Protein AF-A0ABD5IRT6-F1 (afdb_monomer)

Radius of gyration: 29.71 Å; Cα contacts (8 Å, |Δi|>4): 38; chains: 1; bounding box: 56×72×78 Å

Organism: NCBI:txid311460

Foldseek 3Di:
DDDDDDDDPDDDVVVVVVVVDDDDDDDDDDDDDDPDPPVVVPPPPDPPPDDPVCPLVVVLVVCVVVLVVVLVVLVVVLVVQLVVLVVCVVVVNPVVSVVSNVVSVVVSVVSVCVVVVVVVVSVVVVVVVVD

Mean predicted aligned error: 18.48 Å

pLDDT: mean 73.32, std 19.0, range [38.31, 96.25]

Secondary structure (DSSP, 8-state):
---------PPPHHHHHHTT---------------SSSSSTTS--------TTHHHHHHHHHHHHHHHHHHHHHHHHHHHHHHHHHHHHHTT-HHHHHHHHHHHHHHHHHHHHHHHHHHHHHHHHHHHHT-

Sequence (131 aa):
MFLTPRVQTVGNISDFLAESRKKEVSASTESKFLPVMLSTAALSGYNSIASAAGIGDKIIHAFDPFVELIQGLAYPLGFTMICAGFLVIMTGNRHKGLHIIKWASIGYIGMQFAPAIMSILAEIGRAMIQK

Structure (mmCIF, N/CA/C/O backbone):
data_AF-A0ABD5IRT6-F1
#
_entry.id   AF-A0ABD5IRT6-F1
#
loop_
_atom_site.group_PDB
_atom_site.id
_atom_site.type_symbol
_atom_site.label_atom_id
_atom_site.label_alt_id
_atom_site.label_comp_id
_atom_site.label_asym_id
_atom_site.label_entity_id
_atom_site.label_seq_id
_atom_site.pdbx_PDB_ins_code
_atom_site.Cartn_x
_atom_site.Cartn_y
_atom_site.Cartn_z
_atom_site.occupancy
_atom_site.B_iso_or_equiv
_atom_site.auth_seq_id
_atom_site.auth_comp_id
_atom_site.auth_asym_id
_atom_site.auth_atom_id
_atom_site.pdbx_PDB_model_num
ATOM 1 N N . MET A 1 1 ? -36.455 -45.639 48.426 1.00 44.56 1 MET A N 1
ATOM 2 C CA . MET A 1 1 ? -35.647 -46.857 48.183 1.00 44.56 1 MET A CA 1
ATOM 3 C C . MET A 1 1 ? -35.984 -47.307 46.761 1.00 44.56 1 MET A C 1
ATOM 5 O O . MET A 1 1 ? -37.149 -47.566 46.530 1.00 44.56 1 MET A O 1
ATOM 9 N N . PHE A 1 2 ? -35.133 -4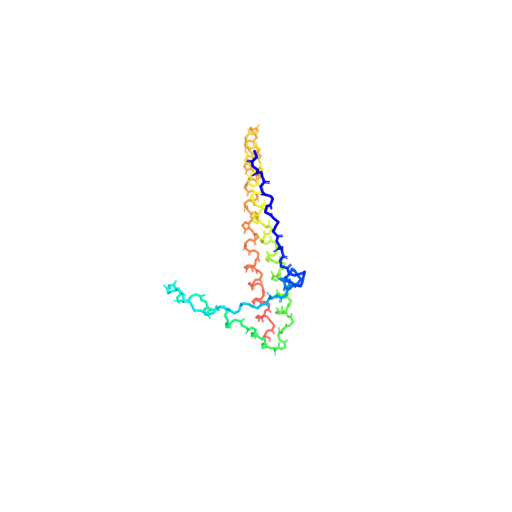7.281 45.731 1.00 52.19 2 PHE A N 1
ATOM 10 C CA . PHE A 1 2 ? -33.685 -47.490 45.658 1.00 52.19 2 PHE A CA 1
ATOM 11 C C . PHE A 1 2 ? -33.088 -46.773 44.425 1.00 52.19 2 PHE A C 1
ATOM 13 O O . PHE A 1 2 ? -33.568 -46.953 43.308 1.00 52.19 2 PHE A O 1
ATOM 20 N N . LEU A 1 3 ? -32.024 -45.988 44.624 1.00 65.19 3 LEU A N 1
ATOM 21 C CA . LEU A 1 3 ? -31.148 -45.510 43.550 1.00 65.19 3 LEU A CA 1
ATOM 22 C C . LEU A 1 3 ? -30.251 -46.681 43.134 1.00 65.19 3 LEU A C 1
ATOM 24 O O . LEU A 1 3 ? -29.397 -47.100 43.910 1.00 65.19 3 LEU A O 1
ATOM 28 N N . THR A 1 4 ? -30.449 -47.226 41.936 1.00 68.69 4 THR A N 1
ATOM 29 C CA . THR A 1 4 ? -29.495 -48.187 41.365 1.00 68.69 4 THR A CA 1
ATOM 30 C C . THR A 1 4 ? -28.385 -47.398 40.670 1.00 68.69 4 THR A C 1
ATOM 32 O O . THR A 1 4 ? -28.697 -46.665 39.727 1.00 68.69 4 THR A O 1
ATOM 35 N N . PRO A 1 5 ? -27.107 -47.505 41.072 1.00 65.69 5 PRO A N 1
ATOM 36 C CA . PRO A 1 5 ? -26.032 -46.892 40.307 1.00 65.69 5 PRO A CA 1
ATOM 37 C C . PRO A 1 5 ? -25.832 -47.671 38.999 1.00 65.69 5 PRO A C 1
ATOM 39 O O . PRO A 1 5 ? -25.540 -48.865 39.000 1.00 65.69 5 PRO A O 1
ATOM 42 N N . ARG A 1 6 ? -25.999 -46.992 37.859 1.00 57.53 6 ARG A N 1
ATOM 43 C CA . ARG A 1 6 ? -25.586 -47.501 36.545 1.00 57.53 6 ARG A CA 1
ATOM 44 C C . ARG A 1 6 ? -24.063 -47.416 36.478 1.00 57.53 6 ARG A C 1
ATOM 46 O O . ARG A 1 6 ? -23.522 -46.349 36.204 1.00 57.53 6 ARG A O 1
ATOM 53 N N . VAL A 1 7 ? -23.371 -48.517 36.750 1.00 65.06 7 VAL A N 1
ATOM 54 C CA . VAL A 1 7 ? -21.932 -48.599 36.482 1.00 65.06 7 VAL A CA 1
ATOM 55 C C . VAL A 1 7 ? -21.775 -48.726 34.969 1.00 65.06 7 VAL A C 1
ATOM 57 O O . VAL A 1 7 ? -22.219 -49.707 34.375 1.00 65.06 7 VAL A O 1
ATOM 60 N N . GLN A 1 8 ? -21.232 -47.691 34.332 1.00 60.31 8 GLN A N 1
ATOM 61 C CA . GLN A 1 8 ? -20.901 -47.731 32.914 1.00 60.31 8 GLN A CA 1
ATOM 62 C C . GLN A 1 8 ? -19.557 -48.441 32.782 1.00 60.31 8 GLN A C 1
ATOM 64 O O . GLN A 1 8 ? -18.521 -47.902 33.169 1.00 60.31 8 GLN A O 1
ATOM 69 N N . THR A 1 9 ? -19.578 -49.669 32.273 1.00 70.38 9 THR A N 1
ATOM 70 C CA . THR A 1 9 ? -18.363 -50.339 31.816 1.00 70.38 9 THR A CA 1
ATOM 71 C C . THR A 1 9 ? -17.901 -49.609 30.566 1.00 70.38 9 THR A C 1
ATOM 73 O O . THR A 1 9 ? -18.406 -49.853 29.472 1.00 70.38 9 THR A O 1
ATOM 76 N N . VAL A 1 10 ? -16.987 -48.656 30.740 1.00 61.88 10 VAL A N 1
ATOM 77 C CA . VAL A 1 10 ? -16.262 -48.092 29.605 1.00 61.88 10 VAL A CA 1
ATOM 78 C C . VAL A 1 10 ? -15.425 -49.217 29.000 1.00 61.88 10 VAL A C 1
ATOM 80 O O . VAL A 1 10 ? -14.892 -50.055 29.732 1.00 61.88 10 VAL A O 1
ATOM 83 N N . GLY A 1 11 ? -15.404 -49.294 27.670 1.00 69.56 11 GLY A N 1
ATOM 84 C CA . GLY A 1 11 ? -14.645 -50.300 26.932 1.00 69.56 11 GLY A CA 1
ATOM 85 C C . GLY A 1 11 ? -13.169 -50.339 27.338 1.00 69.56 11 GLY A C 1
ATOM 86 O O . GLY A 1 11 ? -12.672 -49.498 28.089 1.00 69.56 11 GLY A O 1
ATOM 87 N N . ASN A 1 12 ? -12.462 -51.358 26.857 1.00 81.00 12 ASN A N 1
ATOM 88 C CA . ASN A 1 12 ? -11.078 -51.596 27.245 1.00 81.00 12 ASN A CA 1
ATOM 89 C C . ASN A 1 12 ? -10.196 -50.379 26.901 1.00 81.00 12 ASN A C 1
ATOM 91 O O . ASN A 1 12 ? -10.403 -49.735 25.875 1.00 81.00 12 ASN A O 1
ATOM 95 N N . ILE A 1 13 ? -9.186 -50.079 27.725 1.00 64.62 13 ILE A N 1
ATOM 96 C CA . ILE A 1 13 ? -8.334 -48.872 27.596 1.00 64.62 13 ILE A CA 1
ATOM 97 C C . ILE A 1 13 ? -7.700 -48.750 26.191 1.00 64.62 13 ILE A C 1
ATOM 99 O O . ILE A 1 13 ? -7.401 -47.651 25.724 1.00 64.62 13 ILE A O 1
ATOM 103 N N . SER A 1 14 ? -7.549 -49.874 25.483 1.00 62.81 14 SER A N 1
ATOM 104 C CA . SER A 1 14 ? -7.085 -49.936 24.096 1.00 62.81 14 SER A CA 1
ATOM 105 C C . SER A 1 14 ? -7.973 -49.192 23.089 1.00 62.81 14 SER A C 1
ATOM 107 O O . SER A 1 14 ? -7.427 -48.659 22.126 1.00 62.81 14 SER A O 1
ATOM 109 N N . ASP A 1 15 ? -9.291 -49.103 23.304 1.00 64.81 15 ASP A N 1
ATOM 110 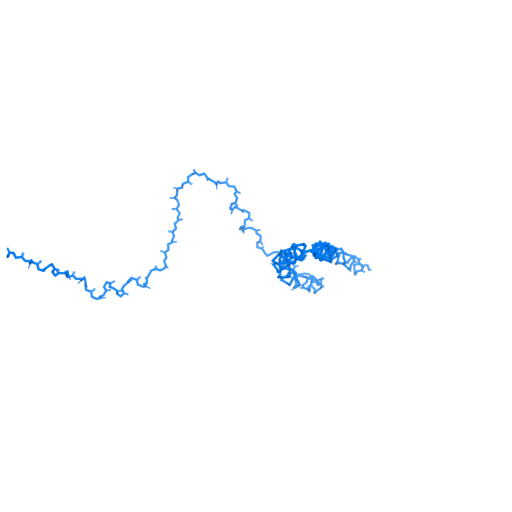C CA . ASP A 1 15 ? -10.192 -48.342 22.417 1.00 64.81 15 ASP A CA 1
ATOM 111 C C . ASP A 1 15 ? -9.963 -46.834 22.543 1.00 64.81 15 ASP A C 1
ATOM 113 O O . ASP A 1 15 ? -9.976 -46.112 21.549 1.00 64.81 15 ASP A O 1
ATOM 117 N N . PHE A 1 16 ? -9.647 -46.358 23.748 1.00 63.16 16 PHE A N 1
ATOM 118 C CA . PHE A 1 16 ? -9.374 -44.941 23.994 1.00 63.16 16 PHE A CA 1
ATOM 119 C C . PHE A 1 16 ? -8.024 -44.489 23.406 1.00 63.16 16 PHE A C 1
ATOM 121 O O . PHE A 1 16 ? -7.836 -43.328 23.052 1.00 63.16 16 PHE A O 1
ATOM 128 N N . LEU A 1 17 ? -7.072 -45.417 23.268 1.00 67.88 17 LEU A N 1
ATOM 129 C CA . LEU A 1 17 ? -5.758 -45.178 22.657 1.00 67.88 17 LEU A CA 1
ATOM 130 C C . LEU A 1 17 ? -5.769 -45.310 21.123 1.00 67.88 17 LEU A C 1
ATOM 132 O O . LEU A 1 17 ? -4.886 -44.763 20.458 1.00 67.88 17 LEU A O 1
ATOM 136 N N . ALA A 1 18 ? -6.753 -46.011 20.551 1.00 62.72 18 ALA A N 1
ATOM 137 C CA . ALA A 1 18 ? -6.869 -46.225 19.108 1.00 62.72 18 ALA A CA 1
ATOM 138 C C . ALA A 1 18 ? -7.429 -45.006 18.346 1.00 62.72 18 ALA A C 1
ATOM 140 O O . ALA A 1 18 ? -7.157 -44.850 17.154 1.00 62.72 18 ALA A O 1
ATOM 141 N N . GLU A 1 19 ? -8.155 -44.107 19.018 1.00 58.41 19 GLU A N 1
ATOM 142 C CA . GLU A 1 19 ? -8.840 -42.978 18.368 1.00 58.41 19 GLU A CA 1
ATOM 143 C C . GLU A 1 19 ? -7.890 -41.869 17.865 1.00 58.41 19 GLU A C 1
ATOM 145 O O . GLU A 1 19 ? -8.235 -41.109 16.965 1.00 58.41 19 GLU A O 1
ATOM 150 N N . SER A 1 20 ? -6.637 -41.812 18.333 1.00 56.50 20 SER A N 1
ATOM 151 C CA . SER A 1 20 ? -5.665 -40.798 17.875 1.00 56.50 20 SER A CA 1
ATOM 152 C C . SER A 1 20 ? -4.880 -41.153 16.602 1.00 56.50 20 SER A C 1
ATOM 154 O O . SER A 1 20 ? -3.963 -40.418 16.229 1.00 56.50 20 SER A O 1
ATOM 156 N N . ARG A 1 21 ? -5.203 -42.244 15.889 1.00 54.25 21 ARG A N 1
ATOM 157 C CA . ARG A 1 21 ? -4.463 -42.625 14.668 1.00 54.25 21 ARG A CA 1
ATOM 158 C C . ARG A 1 21 ? -5.334 -43.086 13.492 1.00 54.25 21 ARG A C 1
ATOM 160 O O . ARG A 1 21 ? -5.159 -44.185 12.983 1.00 54.25 21 ARG A O 1
ATOM 167 N N . LYS A 1 22 ? -6.195 -42.210 12.965 1.00 39.94 22 LYS A N 1
ATOM 168 C CA . LYS A 1 22 ? -6.636 -42.288 11.555 1.00 39.94 22 LYS A CA 1
ATOM 169 C C . LYS A 1 22 ? -6.768 -40.898 10.923 1.00 39.94 22 LYS A C 1
ATOM 171 O O . LYS A 1 22 ? -7.786 -40.233 11.055 1.00 39.94 22 LYS A O 1
ATOM 176 N N . LYS A 1 23 ? -5.733 -40.487 10.186 1.00 46.50 23 LYS A N 1
ATOM 177 C CA . LYS A 1 23 ? -5.815 -39.481 9.118 1.00 46.50 23 LYS A CA 1
ATOM 178 C C . LYS A 1 23 ? -5.720 -40.225 7.793 1.00 46.50 23 LYS A C 1
ATOM 180 O O . LYS A 1 23 ? -4.617 -40.391 7.308 1.00 46.50 23 LYS A O 1
ATOM 185 N N . GLU A 1 24 ? -6.851 -40.661 7.251 1.00 48.81 24 GLU A N 1
ATOM 186 C CA . GLU A 1 24 ? -7.065 -40.848 5.809 1.00 48.81 24 GLU A CA 1
ATOM 187 C C . GLU A 1 24 ? -8.574 -40.768 5.558 1.00 48.81 24 GLU A C 1
ATOM 189 O O . GLU A 1 24 ? -9.321 -41.658 5.959 1.00 48.81 24 GLU A O 1
ATOM 194 N N . VAL A 1 25 ? -9.030 -39.689 4.920 1.00 38.91 25 VAL A N 1
ATOM 195 C CA . VAL A 1 25 ? -10.355 -39.640 4.292 1.00 38.91 25 VAL A CA 1
ATOM 196 C C . VAL A 1 25 ? -10.168 -39.138 2.868 1.00 38.91 25 VAL A C 1
ATOM 198 O O . VAL A 1 25 ? -10.066 -37.943 2.600 1.00 38.91 25 VAL A O 1
ATOM 201 N N . SER A 1 26 ? -10.091 -40.124 1.979 1.00 42.69 26 SER A N 1
ATOM 202 C CA . SER A 1 26 ? -10.652 -40.084 0.634 1.00 42.69 26 SER A CA 1
ATOM 203 C C . SER A 1 26 ? -12.149 -39.779 0.719 1.00 42.69 26 SER A C 1
ATOM 205 O O . SER A 1 26 ? -12.848 -40.388 1.528 1.00 42.69 26 SER A O 1
ATOM 207 N N . ALA A 1 27 ? -12.653 -38.872 -0.116 1.00 38.31 27 ALA A N 1
ATOM 208 C CA . ALA A 1 27 ? -14.087 -38.745 -0.350 1.00 38.31 27 ALA A CA 1
ATOM 209 C C . ALA A 1 27 ? -14.345 -38.263 -1.780 1.00 38.31 27 ALA A C 1
ATOM 211 O O . ALA A 1 27 ? -14.355 -37.070 -2.080 1.00 38.31 27 ALA A O 1
ATOM 212 N N . SER A 1 28 ? -14.556 -39.231 -2.664 1.00 40.38 28 SER A N 1
ATOM 213 C CA . SER A 1 28 ? -15.228 -39.062 -3.945 1.00 40.38 28 SER A CA 1
ATOM 214 C C . SER A 1 28 ? -16.725 -39.359 -3.796 1.00 40.38 28 SER A C 1
ATOM 216 O O . SER A 1 28 ? -17.084 -40.380 -3.210 1.00 40.38 28 SER A O 1
ATOM 218 N N . THR A 1 29 ? -17.542 -38.522 -4.449 1.00 45.78 29 THR A N 1
ATOM 219 C CA . THR A 1 29 ? -18.862 -38.855 -5.030 1.00 45.78 29 THR A CA 1
ATOM 220 C C . THR A 1 29 ? -20.098 -38.657 -4.138 1.00 45.78 29 THR A C 1
ATOM 222 O O . THR A 1 29 ? -20.512 -39.550 -3.414 1.00 45.78 29 THR A O 1
ATOM 225 N N . GLU A 1 30 ? -20.721 -37.472 -4.242 1.00 43.94 30 GLU A N 1
ATOM 226 C CA . GLU A 1 30 ? -21.991 -37.211 -4.968 1.00 43.94 30 GLU A CA 1
ATOM 227 C C . GLU A 1 30 ? -22.860 -36.126 -4.287 1.00 43.94 30 GLU A C 1
ATOM 229 O O . GLU A 1 30 ? -23.683 -36.395 -3.419 1.00 43.94 30 GLU A O 1
ATOM 234 N N . SER A 1 31 ? -22.759 -34.882 -4.765 1.00 43.31 31 SER A N 1
ATOM 235 C CA . SER A 1 31 ? -23.914 -33.983 -4.855 1.00 43.31 31 SER A CA 1
ATOM 236 C C . SER A 1 31 ? -23.765 -33.117 -6.109 1.00 43.31 31 SER A C 1
ATOM 238 O O . SER A 1 31 ? -22.799 -32.389 -6.329 1.00 43.31 31 SER A O 1
ATOM 240 N N . LYS A 1 32 ? -24.703 -33.334 -7.025 1.00 51.31 32 LYS A N 1
ATOM 241 C CA . LYS A 1 32 ? -24.763 -32.780 -8.374 1.00 51.31 32 LYS A CA 1
ATOM 242 C C . LYS A 1 32 ? -25.192 -31.315 -8.281 1.00 51.31 32 LYS A C 1
ATOM 244 O O . LYS A 1 32 ? -26.363 -31.086 -8.030 1.00 51.31 32 LYS A O 1
ATOM 249 N N . PHE A 1 33 ? -24.257 -30.375 -8.442 1.00 45.59 33 PHE A N 1
ATOM 250 C CA . PHE A 1 33 ? -24.393 -29.014 -9.010 1.00 45.59 33 PHE A CA 1
ATOM 251 C C . PHE A 1 33 ? -23.114 -28.226 -8.665 1.00 45.59 33 PHE A C 1
ATOM 253 O O . PHE A 1 33 ? -23.056 -27.599 -7.617 1.00 45.59 33 PHE A O 1
ATOM 260 N N . LEU A 1 34 ? -22.074 -28.339 -9.507 1.00 48.56 34 LEU A N 1
ATOM 261 C CA . LEU A 1 34 ? -21.006 -27.348 -9.776 1.00 48.56 34 LEU A CA 1
ATOM 262 C C . LEU A 1 34 ? -19.871 -27.981 -10.627 1.00 48.56 34 LEU A C 1
ATOM 264 O O . LEU A 1 34 ? -18.754 -28.156 -10.141 1.00 48.56 34 LEU A O 1
ATOM 268 N N . PRO A 1 35 ? -20.085 -28.342 -11.908 1.00 50.12 35 PRO A N 1
ATOM 269 C CA . PRO A 1 35 ? -18.974 -28.568 -12.823 1.00 50.12 35 PRO A CA 1
ATOM 270 C C . PRO A 1 35 ? -18.721 -27.270 -13.604 1.00 50.12 35 PRO A C 1
ATOM 272 O O . PRO A 1 35 ? -19.579 -26.873 -14.380 1.00 50.12 35 PRO A O 1
ATOM 275 N N . VAL A 1 36 ? -17.594 -26.588 -13.346 1.00 53.22 36 VAL A N 1
ATOM 276 C CA . VAL A 1 36 ? -16.829 -25.733 -14.301 1.00 53.22 36 VAL A CA 1
ATOM 277 C C . VAL A 1 36 ? -15.673 -24.981 -13.611 1.00 53.22 36 VAL A C 1
ATOM 279 O O . VAL A 1 36 ? -14.696 -24.659 -14.275 1.00 53.22 36 VAL A O 1
ATOM 282 N N . MET A 1 37 ? -15.687 -24.750 -12.291 1.00 52.97 37 MET A N 1
ATOM 283 C CA . MET A 1 37 ? -14.661 -23.893 -11.653 1.00 52.97 37 MET A CA 1
ATOM 284 C C . MET A 1 37 ? -13.469 -24.597 -10.986 1.00 52.97 37 MET A C 1
ATOM 286 O O . MET A 1 37 ? -12.572 -23.909 -10.508 1.00 52.97 37 MET A O 1
ATOM 290 N N . LEU A 1 38 ? -13.391 -25.933 -10.980 1.00 51.66 38 LEU A N 1
ATOM 291 C CA . LEU A 1 38 ? -12.269 -26.643 -10.336 1.00 51.66 38 LEU A CA 1
ATOM 292 C C . LEU A 1 38 ? -11.192 -27.153 -11.313 1.00 51.66 38 LEU A C 1
ATOM 294 O O . LEU A 1 38 ? -10.152 -27.643 -10.885 1.00 51.66 38 LEU A O 1
ATOM 298 N N . SER A 1 39 ? -11.389 -27.001 -12.624 1.00 51.69 39 SER A N 1
ATOM 299 C CA . SER A 1 39 ? -10.438 -27.495 -13.634 1.00 51.69 39 SER A CA 1
ATOM 300 C C . SER A 1 39 ? -9.331 -26.495 -13.993 1.00 51.69 39 SER A C 1
ATOM 302 O O . SER A 1 39 ? -8.317 -26.899 -14.551 1.00 51.69 39 SER A O 1
ATOM 304 N N . THR A 1 40 ? -9.469 -25.212 -13.644 1.00 51.81 40 THR A N 1
ATOM 305 C CA . THR A 1 40 ? -8.465 -24.184 -13.990 1.00 51.81 40 THR A CA 1
ATOM 306 C C . THR A 1 40 ? -7.308 -24.108 -12.987 1.00 51.81 40 THR A C 1
ATOM 308 O O . THR A 1 40 ? -6.236 -23.626 -13.329 1.00 51.81 40 THR A O 1
ATOM 311 N N . ALA A 1 41 ? -7.466 -24.626 -11.765 1.00 52.94 41 ALA A N 1
ATOM 312 C CA . ALA A 1 41 ? -6.417 -24.546 -10.742 1.00 52.94 41 ALA A CA 1
ATOM 313 C C . ALA A 1 41 ? -5.326 -25.632 -10.870 1.00 52.94 41 ALA A C 1
ATOM 315 O O . ALA A 1 41 ? -4.266 -25.505 -10.266 1.00 52.94 41 ALA A O 1
ATOM 316 N N . ALA A 1 42 ? -5.557 -26.692 -11.654 1.00 52.41 42 ALA A N 1
ATOM 317 C CA . ALA A 1 42 ? -4.645 -27.838 -11.736 1.00 52.41 42 ALA A CA 1
ATOM 318 C C . ALA A 1 42 ? -3.663 -27.800 -12.926 1.00 52.41 42 ALA A C 1
ATOM 320 O O . ALA A 1 42 ? -2.823 -28.689 -13.035 1.00 52.41 42 AL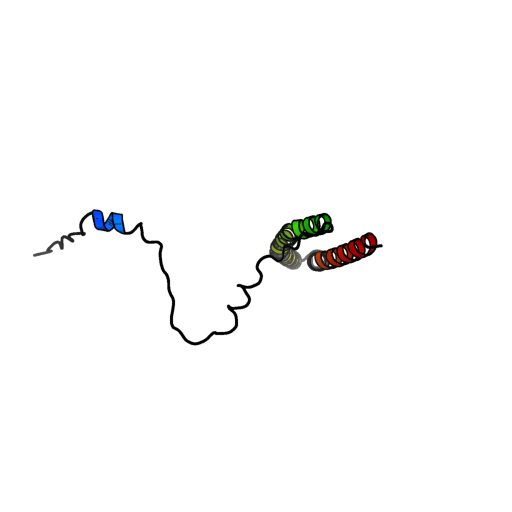A A O 1
ATOM 321 N N . LEU A 1 43 ? -3.729 -26.788 -13.805 1.00 52.66 43 LEU A N 1
ATOM 322 C CA . LEU A 1 43 ? -2.866 -26.692 -14.996 1.00 52.66 43 LEU A CA 1
ATOM 323 C C . LEU A 1 43 ? -2.004 -25.418 -15.064 1.00 52.66 43 LEU A C 1
ATOM 325 O O . LEU A 1 43 ? -1.524 -25.057 -16.133 1.00 52.66 43 LEU A O 1
ATOM 329 N N . SER A 1 44 ? -1.769 -24.735 -13.943 1.00 54.44 44 SER A N 1
ATOM 330 C CA . SER A 1 44 ? -0.833 -23.593 -13.892 1.00 54.44 44 SER A CA 1
ATOM 331 C C . SER A 1 44 ? 0.510 -23.953 -13.251 1.00 54.44 44 SER A C 1
ATOM 333 O O . SER A 1 44 ? 1.207 -23.098 -12.711 1.00 54.44 44 SER A O 1
ATOM 335 N N . GLY A 1 45 ? 0.886 -25.233 -13.330 1.00 52.53 45 GLY A 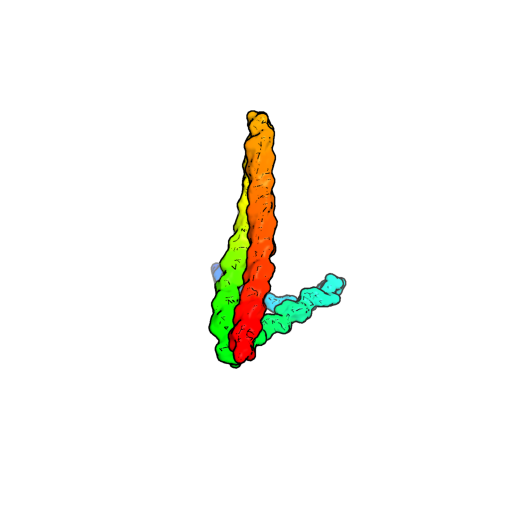N 1
ATOM 336 C CA . GLY A 1 45 ? 2.215 -25.708 -12.974 1.00 52.53 45 GLY A CA 1
ATOM 337 C C . GLY A 1 45 ? 3.285 -25.113 -13.893 1.00 52.53 45 GLY A C 1
ATOM 338 O O . GLY A 1 45 ? 3.360 -25.449 -15.067 1.00 52.53 45 GLY A O 1
ATOM 339 N N . TYR A 1 46 ? 4.107 -24.236 -13.318 1.00 48.25 46 TYR A N 1
ATOM 340 C CA . TYR A 1 46 ? 5.537 -24.063 -13.588 1.00 48.25 46 TYR A CA 1
ATOM 341 C C . TYR A 1 46 ? 5.993 -24.156 -15.056 1.00 48.25 46 TYR A C 1
ATOM 343 O O . TYR A 1 46 ? 6.654 -25.110 -15.460 1.00 48.25 46 TYR A O 1
ATOM 351 N N . ASN A 1 47 ? 5.771 -23.095 -15.834 1.00 47.94 47 ASN A N 1
ATOM 352 C CA . ASN A 1 47 ? 6.571 -22.855 -17.037 1.00 47.94 47 ASN A CA 1
ATOM 353 C C . ASN A 1 47 ? 7.921 -22.237 -16.645 1.00 47.94 47 ASN A C 1
ATOM 355 O O . ASN A 1 47 ? 8.105 -21.024 -16.693 1.00 47.94 47 ASN A O 1
ATOM 359 N N . SER A 1 48 ? 8.882 -23.073 -16.250 1.00 56.47 48 SER A N 1
ATOM 360 C CA . SER A 1 48 ? 10.289 -22.679 -16.142 1.00 56.47 48 SER A CA 1
ATOM 361 C C . SER A 1 48 ? 11.035 -23.047 -17.425 1.00 56.47 48 SER A C 1
ATOM 363 O O . SER A 1 48 ? 11.735 -24.057 -17.480 1.00 56.47 48 SER A O 1
ATOM 365 N N . ILE A 1 49 ? 10.904 -22.217 -18.462 1.00 47.38 49 ILE A N 1
ATOM 366 C CA . ILE A 1 49 ? 11.834 -22.236 -19.595 1.00 47.38 49 ILE A CA 1
ATOM 367 C C . ILE A 1 49 ? 12.977 -21.291 -19.234 1.00 47.38 49 ILE A C 1
ATOM 369 O O . ILE A 1 49 ? 12.875 -20.070 -19.325 1.00 47.38 49 ILE A O 1
ATOM 373 N N . ALA A 1 50 ? 14.057 -21.886 -18.739 1.00 55.12 50 ALA A N 1
ATOM 374 C CA . ALA A 1 50 ? 15.309 -21.209 -18.466 1.00 55.12 50 ALA A CA 1
ATOM 375 C C . ALA A 1 50 ? 16.010 -20.868 -19.790 1.00 55.12 50 ALA A C 1
ATOM 377 O O . ALA A 1 50 ? 16.574 -21.738 -20.448 1.00 55.12 50 ALA A O 1
ATOM 378 N N . SER A 1 51 ? 16.002 -19.589 -20.158 1.00 43.16 51 SER A N 1
ATOM 379 C CA . SER A 1 51 ? 16.959 -19.001 -21.095 1.00 43.16 51 SER A CA 1
ATOM 380 C C . SER A 1 51 ? 17.721 -17.889 -20.370 1.00 43.16 51 SER A C 1
ATOM 382 O O . SER A 1 51 ? 17.237 -17.313 -19.394 1.00 43.16 51 SER A O 1
ATOM 384 N N . ALA A 1 52 ? 18.950 -17.607 -20.794 1.00 46.44 52 ALA A N 1
ATOM 385 C CA . ALA A 1 52 ? 19.901 -16.719 -20.117 1.00 46.44 52 ALA A CA 1
ATOM 386 C C . ALA A 1 52 ? 19.470 -15.230 -20.001 1.00 46.44 52 ALA A C 1
ATOM 388 O O . ALA A 1 52 ? 20.232 -14.416 -19.492 1.00 46.44 52 ALA A O 1
ATOM 389 N N . ALA A 1 53 ? 18.232 -14.885 -20.375 1.00 52.53 53 ALA A N 1
ATOM 390 C CA . ALA A 1 53 ? 17.519 -13.663 -19.976 1.00 52.53 53 ALA A CA 1
ATOM 391 C C . ALA A 1 53 ? 16.959 -13.722 -18.529 1.00 52.53 53 ALA A C 1
ATOM 393 O O . ALA A 1 53 ? 16.328 -12.786 -18.046 1.00 52.53 53 ALA A O 1
ATOM 394 N N . GLY A 1 54 ? 17.170 -14.837 -17.822 1.00 54.59 54 GLY A N 1
ATOM 395 C CA . GLY A 1 54 ? 16.445 -15.190 -16.604 1.00 54.59 54 GLY A CA 1
ATOM 396 C C . GLY A 1 54 ? 16.882 -14.536 -15.292 1.00 54.59 54 GLY A C 1
ATOM 397 O O . GLY A 1 54 ? 16.227 -14.793 -14.292 1.00 54.59 54 GLY A O 1
ATOM 398 N N . ILE A 1 55 ? 17.950 -13.733 -15.221 1.00 59.38 55 ILE A N 1
ATOM 399 C CA . ILE A 1 55 ? 18.349 -13.113 -13.936 1.00 59.38 55 ILE A CA 1
ATOM 400 C C . ILE A 1 55 ? 17.444 -11.921 -13.604 1.00 59.38 55 ILE A C 1
ATOM 402 O O . ILE A 1 55 ? 16.931 -11.850 -12.491 1.00 59.38 55 ILE A O 1
ATOM 406 N N . GLY A 1 56 ? 17.187 -11.030 -14.568 1.00 61.69 56 GLY A N 1
ATOM 407 C CA . GLY A 1 56 ? 16.283 -9.889 -14.375 1.00 61.69 56 GLY A CA 1
ATOM 408 C C . GLY A 1 56 ? 14.856 -10.336 -14.059 1.00 61.69 56 GLY A C 1
ATOM 409 O O . GLY A 1 56 ? 14.244 -9.830 -13.124 1.00 61.69 56 GLY A O 1
ATOM 410 N N . ASP A 1 57 ? 14.377 -11.369 -14.752 1.00 65.00 57 ASP A N 1
ATOM 411 C CA . ASP A 1 57 ? 13.045 -11.936 -14.525 1.00 65.00 57 ASP A CA 1
ATOM 412 C C . ASP A 1 57 ? 12.923 -12.622 -13.172 1.00 65.00 57 ASP A C 1
ATOM 414 O O . ASP A 1 57 ? 11.903 -12.478 -12.507 1.00 65.00 57 ASP A O 1
ATOM 418 N N . LYS A 1 58 ? 13.979 -13.311 -12.721 1.00 64.81 58 LYS A N 1
ATOM 419 C CA . LYS A 1 58 ? 14.028 -13.881 -11.369 1.00 64.81 58 LYS A CA 1
ATOM 420 C C . LYS A 1 58 ? 14.047 -12.801 -10.296 1.00 64.81 58 LYS A C 1
ATOM 422 O O . LYS A 1 58 ? 13.442 -13.005 -9.253 1.00 64.81 58 LYS A O 1
ATOM 427 N N . ILE A 1 59 ? 14.727 -11.679 -10.536 1.00 67.31 59 ILE A N 1
ATOM 428 C CA . ILE A 1 59 ? 14.764 -10.561 -9.587 1.00 67.31 59 ILE A CA 1
ATOM 429 C C . ILE A 1 59 ? 13.390 -9.893 -9.510 1.00 67.31 59 ILE A C 1
ATOM 431 O O . ILE A 1 59 ? 12.895 -9.692 -8.409 1.00 67.31 59 ILE A O 1
ATOM 435 N N . ILE A 1 60 ? 12.748 -9.606 -10.646 1.00 73.44 60 ILE A N 1
ATOM 436 C CA . ILE A 1 60 ? 11.411 -8.993 -10.673 1.00 73.44 60 ILE A CA 1
ATOM 437 C C . ILE A 1 60 ? 10.390 -9.909 -9.987 1.00 73.44 60 ILE A C 1
ATOM 439 O O . ILE A 1 60 ? 9.714 -9.465 -9.065 1.00 73.44 60 ILE A O 1
ATOM 443 N N . HIS A 1 61 ? 10.361 -11.202 -10.333 1.00 79.56 61 HIS A N 1
ATOM 444 C CA . HIS A 1 61 ? 9.464 -12.162 -9.678 1.00 79.56 61 HIS A CA 1
ATOM 445 C C . HIS A 1 61 ? 9.766 -12.374 -8.187 1.00 79.56 61 HIS A C 1
ATOM 447 O O . HIS A 1 61 ? 8.872 -12.730 -7.424 1.00 79.56 61 HIS A O 1
ATOM 453 N N . ALA A 1 62 ? 11.007 -12.162 -7.735 1.00 80.00 62 ALA A N 1
ATOM 454 C CA . ALA A 1 62 ? 11.344 -12.267 -6.315 1.00 80.00 62 ALA A CA 1
ATOM 455 C C . ALA A 1 62 ? 10.746 -11.127 -5.471 1.00 80.00 62 ALA A C 1
ATOM 457 O O . ALA A 1 62 ? 10.610 -11.287 -4.257 1.00 80.00 62 ALA A O 1
ATOM 458 N N . PHE A 1 63 ? 10.372 -9.998 -6.085 1.00 80.38 63 PHE A N 1
ATOM 459 C CA . PHE A 1 63 ? 9.722 -8.882 -5.391 1.00 80.38 63 PHE A CA 1
ATOM 460 C C . PHE A 1 63 ? 8.191 -8.986 -5.344 1.00 80.38 63 PHE A C 1
ATOM 462 O O . PHE A 1 63 ? 7.585 -8.339 -4.490 1.00 80.38 63 PHE A O 1
ATOM 469 N N . ASP A 1 64 ? 7.567 -9.840 -6.156 1.00 84.00 64 ASP A N 1
ATOM 470 C CA . ASP A 1 64 ? 6.120 -10.100 -6.108 1.00 84.00 64 ASP A CA 1
ATOM 471 C C . ASP A 1 64 ? 5.585 -10.429 -4.700 1.00 84.00 64 ASP A C 1
ATOM 473 O O . ASP A 1 64 ? 4.632 -9.770 -4.274 1.00 84.00 64 ASP A O 1
ATOM 477 N N . PRO A 1 65 ? 6.190 -11.343 -3.905 1.00 89.12 65 PRO A N 1
ATOM 478 C CA . PRO A 1 65 ? 5.694 -11.627 -2.555 1.00 89.12 65 PRO A CA 1
ATOM 479 C C . PRO A 1 65 ? 5.802 -10.424 -1.606 1.00 89.12 65 PRO A C 1
ATOM 481 O O . PRO A 1 65 ? 5.021 -10.308 -0.661 1.00 89.12 65 PRO A O 1
ATOM 484 N N . PHE A 1 66 ? 6.739 -9.499 -1.844 1.00 88.38 66 PHE A N 1
ATOM 485 C CA . PHE A 1 66 ? 6.821 -8.258 -1.071 1.00 88.38 66 PHE A CA 1
ATOM 486 C C . PHE A 1 66 ? 5.706 -7.286 -1.449 1.00 88.38 66 PHE A C 1
ATOM 488 O O . PHE A 1 66 ? 5.125 -6.657 -0.564 1.00 88.38 66 PHE A O 1
ATOM 495 N N . VAL A 1 67 ? 5.385 -7.172 -2.740 1.00 89.19 67 VAL A N 1
ATOM 496 C CA . VAL A 1 67 ? 4.271 -6.343 -3.217 1.00 89.19 67 VAL A CA 1
ATOM 497 C C . VAL A 1 67 ? 2.953 -6.857 -2.647 1.00 89.19 67 VAL A C 1
ATOM 499 O O . VAL A 1 67 ? 2.183 -6.069 -2.101 1.00 89.19 67 VAL A O 1
ATOM 502 N N . GLU A 1 68 ? 2.726 -8.169 -2.689 1.00 90.19 68 GLU A N 1
ATOM 503 C CA . GLU A 1 68 ? 1.515 -8.792 -2.151 1.00 90.19 68 GLU A CA 1
ATOM 504 C C . GLU A 1 68 ? 1.392 -8.593 -0.633 1.00 90.19 68 GLU A C 1
ATOM 506 O O . GLU A 1 68 ? 0.323 -8.238 -0.136 1.00 90.19 68 GLU A O 1
ATOM 511 N N . LEU A 1 69 ? 2.498 -8.712 0.112 1.00 92.75 69 LEU A N 1
ATOM 512 C CA . LEU A 1 69 ? 2.523 -8.422 1.547 1.00 92.75 69 LEU A CA 1
ATOM 513 C C . LEU A 1 69 ? 2.153 -6.960 1.840 1.00 92.75 69 LEU A C 1
ATOM 515 O O . LEU A 1 69 ? 1.332 -6.681 2.718 1.00 92.75 69 LEU A O 1
ATOM 519 N N . ILE A 1 70 ? 2.752 -6.021 1.104 1.00 91.19 70 ILE A N 1
ATOM 520 C CA . ILE A 1 70 ? 2.504 -4.586 1.276 1.00 91.19 70 ILE A CA 1
ATOM 521 C C . ILE A 1 70 ? 1.054 -4.248 0.915 1.00 91.19 70 ILE A C 1
ATOM 523 O O . ILE A 1 70 ? 0.412 -3.500 1.650 1.00 91.19 70 ILE A O 1
ATOM 527 N N . GLN A 1 71 ? 0.507 -4.822 -0.158 1.00 90.12 71 GLN A N 1
ATOM 528 C CA . GLN A 1 71 ? -0.890 -4.642 -0.565 1.00 90.12 71 GLN A CA 1
ATOM 529 C C . GLN A 1 71 ? -1.874 -5.259 0.436 1.00 90.12 71 GLN A C 1
ATOM 531 O O . GLN A 1 71 ? -2.883 -4.634 0.774 1.00 90.12 71 GLN A O 1
ATOM 536 N N . GLY A 1 72 ? -1.557 -6.438 0.975 1.00 91.19 72 GLY A N 1
ATOM 537 C CA . GLY A 1 72 ? -2.331 -7.079 2.035 1.00 91.19 72 GLY A CA 1
ATOM 538 C C . GLY A 1 72 ? -2.391 -6.237 3.312 1.00 91.19 72 GLY A C 1
ATOM 539 O O . GLY A 1 72 ? -3.429 -6.186 3.969 1.00 91.19 72 GLY A O 1
ATOM 540 N N . LEU A 1 73 ? -1.315 -5.511 3.634 1.00 93.06 73 LEU A N 1
ATOM 541 C CA . LEU A 1 73 ? -1.259 -4.582 4.769 1.0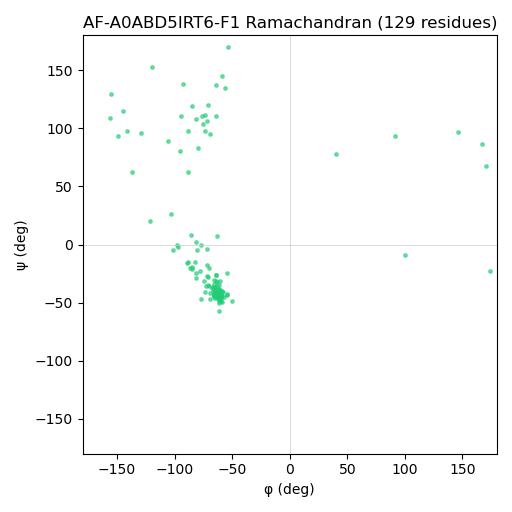0 93.06 73 LEU A CA 1
ATOM 542 C C . LEU A 1 73 ? -1.892 -3.216 4.441 1.00 93.06 73 LEU A C 1
ATOM 544 O O . LEU A 1 73 ? -2.454 -2.554 5.316 1.00 93.06 73 LEU A O 1
ATOM 548 N N . ALA A 1 74 ? -1.871 -2.804 3.175 1.00 91.31 74 ALA A N 1
ATOM 549 C CA . ALA A 1 74 ? -2.435 -1.539 2.712 1.00 91.31 74 ALA A CA 1
ATOM 550 C C . ALA A 1 74 ? -3.932 -1.413 3.006 1.00 91.31 74 ALA A C 1
ATOM 552 O O . ALA A 1 74 ? -4.392 -0.337 3.384 1.00 91.31 74 ALA A O 1
ATOM 553 N N . TYR A 1 75 ? -4.686 -2.503 2.831 1.00 91.75 75 TYR A N 1
ATOM 554 C CA . TYR A 1 75 ? -6.130 -2.521 3.060 1.00 91.75 75 TYR A CA 1
ATOM 555 C C . TYR A 1 75 ? -6.505 -2.194 4.516 1.00 91.75 75 TYR A C 1
ATOM 557 O O . TYR A 1 75 ? -7.210 -1.200 4.729 1.00 91.75 75 TYR A O 1
ATOM 565 N N . PRO A 1 76 ? -6.016 -2.934 5.533 1.00 93.69 76 PRO A N 1
ATOM 566 C CA . PRO A 1 76 ? -6.292 -2.584 6.917 1.00 93.69 76 PRO A CA 1
ATOM 567 C C . PRO A 1 76 ? -5.738 -1.202 7.270 1.00 93.69 76 PRO A C 1
ATOM 569 O O . PRO A 1 76 ? -6.455 -0.446 7.907 1.00 93.69 76 PRO A O 1
ATOM 572 N N . LEU A 1 77 ? -4.541 -0.814 6.808 1.00 93.75 77 LEU A N 1
ATOM 573 C CA . LEU A 1 77 ? -3.962 0.506 7.107 1.00 93.75 77 LEU A CA 1
ATOM 574 C C . LEU A 1 77 ? -4.812 1.669 6.564 1.00 93.75 77 LEU A C 1
ATOM 576 O O . LEU A 1 77 ? -5.050 2.658 7.264 1.00 93.75 77 LEU A O 1
ATOM 580 N N . GLY A 1 78 ? -5.277 1.556 5.318 1.00 93.31 78 GLY A N 1
ATOM 581 C CA . GLY A 1 78 ? -6.158 2.538 4.691 1.00 93.31 78 GLY A CA 1
ATOM 582 C C . GLY A 1 78 ? -7.482 2.652 5.441 1.00 93.31 78 GLY A C 1
ATOM 583 O O . GLY A 1 78 ? -7.936 3.763 5.725 1.00 93.31 78 GLY A O 1
ATOM 584 N N . PHE A 1 79 ? -8.050 1.515 5.850 1.00 94.06 79 PHE A N 1
ATOM 585 C CA . PHE A 1 79 ? -9.249 1.480 6.680 1.00 94.06 79 PHE A CA 1
ATOM 586 C C . PHE A 1 79 ? -9.037 2.196 8.023 1.00 94.06 79 PHE A C 1
ATOM 588 O O . PHE A 1 79 ? -9.821 3.083 8.367 1.00 94.06 79 PHE A O 1
ATOM 595 N N . THR A 1 80 ? -7.946 1.913 8.748 1.00 95.62 80 THR A N 1
ATOM 596 C CA . THR A 1 80 ? -7.662 2.589 10.026 1.00 95.62 80 THR A CA 1
ATOM 597 C C . THR A 1 80 ? -7.479 4.093 9.854 1.00 95.62 80 THR A C 1
ATOM 599 O O . THR A 1 80 ? -7.947 4.855 10.699 1.00 95.62 80 THR A O 1
ATOM 602 N N . MET A 1 81 ? -6.845 4.550 8.770 1.00 94.88 81 MET A N 1
ATOM 603 C CA . MET A 1 81 ? -6.637 5.984 8.533 1.00 94.88 81 MET A CA 1
ATOM 604 C C . MET A 1 81 ? -7.905 6.727 8.128 1.00 94.88 81 MET A C 1
ATOM 606 O O . MET A 1 81 ? -8.106 7.868 8.550 1.00 94.88 81 MET A O 1
ATOM 610 N N . ILE A 1 82 ? -8.791 6.090 7.366 1.00 95.31 82 ILE A N 1
ATOM 611 C CA . ILE A 1 82 ? -10.110 6.652 7.074 1.00 95.31 82 ILE A CA 1
ATOM 612 C C . ILE A 1 82 ? -10.931 6.750 8.369 1.00 95.31 82 ILE A C 1
ATOM 614 O O . ILE A 1 82 ? -11.482 7.813 8.662 1.00 95.31 82 ILE A O 1
ATOM 618 N N . CYS A 1 83 ? -10.942 5.698 9.197 1.00 95.06 83 CYS A N 1
ATOM 619 C CA . CYS A 1 83 ? -11.583 5.724 10.515 1.00 95.06 83 CYS A CA 1
ATOM 620 C C . CYS A 1 83 ? -11.004 6.816 11.428 1.00 95.06 83 CYS A C 1
ATOM 622 O O . CYS A 1 83 ? -11.762 7.563 12.048 1.00 95.06 83 CYS A O 1
ATOM 624 N N . ALA A 1 84 ? -9.678 6.962 11.476 1.00 94.62 84 ALA A N 1
ATOM 625 C CA . ALA A 1 84 ? -9.015 8.022 12.232 1.00 94.62 84 ALA A CA 1
ATOM 626 C C . ALA A 1 84 ? -9.421 9.416 11.729 1.00 94.62 84 ALA A C 1
ATOM 628 O O . ALA A 1 84 ? -9.701 10.314 12.524 1.00 94.62 84 ALA A O 1
ATOM 629 N N . GLY A 1 85 ? -9.521 9.593 10.410 1.00 94.69 85 GLY A N 1
ATOM 630 C CA . GLY A 1 85 ? -10.005 10.824 9.797 1.00 94.69 85 GLY A CA 1
ATOM 631 C C . GLY A 1 85 ? -11.431 11.180 10.223 1.00 94.69 85 GLY A C 1
ATOM 632 O O . GLY A 1 85 ? -11.683 12.324 10.604 1.00 94.69 85 GLY A O 1
ATOM 633 N N . PHE A 1 86 ? -12.345 10.206 10.242 1.00 95.06 86 PHE A N 1
ATOM 634 C CA . PHE A 1 86 ? -13.716 10.409 10.726 1.00 95.06 86 PHE A CA 1
ATOM 635 C C . PHE A 1 86 ? -13.782 10.733 12.222 1.00 95.06 86 PHE A C 1
ATOM 637 O O . PHE A 1 86 ? -14.529 11.630 12.614 1.00 95.06 86 PHE A O 1
ATOM 644 N N . LEU A 1 87 ? -12.958 10.085 13.048 1.00 95.44 87 LEU A N 1
ATOM 645 C CA . LEU A 1 87 ? -12.835 10.403 14.474 1.00 95.44 87 LEU A CA 1
ATOM 646 C C . LEU A 1 87 ? -12.442 11.871 14.696 1.00 95.44 87 LEU A C 1
ATOM 648 O O . LEU A 1 87 ? -13.066 12.573 15.489 1.00 95.44 87 LEU A O 1
ATOM 652 N N . VAL A 1 88 ? -11.466 12.373 13.936 1.00 95.44 88 VAL A N 1
ATOM 653 C CA . VAL A 1 88 ? -11.027 13.777 14.017 1.00 95.44 88 VAL A CA 1
ATOM 654 C C . VAL A 1 88 ? -12.120 14.751 13.553 1.00 95.44 88 VAL A C 1
ATOM 656 O O . VAL A 1 88 ? -12.240 15.850 14.104 1.00 95.44 88 VAL A O 1
ATOM 659 N N . ILE A 1 89 ? -12.940 14.363 12.568 1.00 95.50 89 ILE A N 1
ATOM 660 C CA . ILE A 1 89 ? -14.114 15.143 12.138 1.00 95.50 89 ILE A CA 1
ATOM 661 C C . ILE A 1 89 ? -15.139 15.236 13.276 1.00 95.50 89 ILE A C 1
ATOM 663 O O . ILE A 1 89 ? -15.655 16.327 13.523 1.00 95.50 89 ILE A O 1
ATOM 667 N N . MET A 1 90 ? -15.389 14.137 13.997 1.00 94.19 90 MET A N 1
ATOM 668 C CA . MET A 1 90 ? -16.316 14.103 15.138 1.00 94.19 90 MET A CA 1
ATOM 669 C C . MET A 1 90 ? -15.862 14.981 16.312 1.00 94.19 90 MET A C 1
ATOM 671 O O . MET A 1 90 ? -16.701 15.569 16.985 1.00 94.19 90 MET A O 1
ATOM 675 N N . THR A 1 91 ? -14.553 15.152 16.529 1.00 93.62 91 THR A N 1
ATOM 676 C CA . THR A 1 91 ? -14.010 16.076 17.549 1.00 93.62 91 THR A CA 1
ATOM 677 C C . THR A 1 91 ? -14.170 17.563 17.172 1.00 93.62 91 THR A C 1
ATOM 679 O O . THR A 1 91 ? -13.815 18.442 17.950 1.00 93.62 91 THR A O 1
ATOM 682 N N . GLY A 1 92 ? -14.694 17.880 15.981 1.00 90.88 92 GLY A N 1
ATOM 683 C CA . GLY A 1 92 ? -14.930 19.252 15.510 1.00 90.88 92 GLY A CA 1
ATOM 684 C C . GLY A 1 92 ? -13.857 19.791 14.556 1.00 90.88 92 GLY A C 1
ATOM 685 O O . GLY A 1 92 ? -14.072 20.805 13.888 1.00 90.88 92 GLY A O 1
ATOM 686 N N . ASN A 1 93 ? -12.741 19.078 14.379 1.00 93.56 93 ASN A N 1
ATOM 687 C CA . ASN A 1 93 ? -11.628 19.483 13.513 1.00 93.56 93 ASN A CA 1
ATOM 688 C C . ASN A 1 93 ? -11.805 19.002 12.062 1.00 93.56 93 ASN A C 1
ATOM 690 O O . ASN A 1 93 ? -10.979 18.267 11.513 1.00 93.56 93 ASN A O 1
ATOM 694 N N . ARG A 1 94 ? -12.873 19.474 11.407 1.00 91.25 94 ARG A N 1
ATOM 695 C CA . ARG A 1 94 ? -13.292 19.037 10.059 1.00 91.25 94 ARG A CA 1
ATOM 696 C C . ARG A 1 94 ? -12.198 19.158 8.991 1.00 91.25 94 ARG A C 1
ATOM 698 O O . ARG A 1 94 ? -12.000 18.229 8.214 1.00 91.25 94 ARG A O 1
ATOM 705 N N . HIS A 1 95 ? -11.448 20.262 8.981 1.00 93.44 95 HIS A N 1
ATOM 706 C CA . HIS A 1 95 ? -10.371 20.483 8.006 1.00 93.44 95 HIS A CA 1
ATOM 707 C C . HIS A 1 95 ? -9.243 19.449 8.142 1.00 93.44 95 HIS A C 1
ATOM 709 O O . HIS A 1 95 ? -8.770 18.893 7.152 1.00 93.44 95 HIS A O 1
ATOM 715 N N . LYS A 1 96 ? -8.832 19.151 9.381 1.00 93.00 96 LYS A N 1
ATOM 716 C CA . LYS A 1 96 ? -7.764 18.183 9.661 1.00 93.00 96 LYS A CA 1
ATOM 717 C C . LYS A 1 96 ? -8.203 16.756 9.333 1.00 93.00 96 LYS A C 1
ATOM 719 O O . LYS A 1 96 ? -7.434 16.014 8.733 1.00 93.00 96 LYS A O 1
ATOM 724 N N . GLY A 1 97 ? -9.437 16.390 9.673 1.00 93.44 97 GLY A N 1
ATOM 725 C CA . GLY A 1 97 ? -9.960 15.059 9.370 1.00 93.44 97 GLY A CA 1
ATOM 726 C C . GLY A 1 97 ? -10.112 14.806 7.867 1.00 93.44 97 GLY A C 1
ATOM 727 O O . GLY A 1 97 ? -9.647 13.782 7.374 1.00 93.44 97 GLY A O 1
ATOM 728 N N . LEU A 1 98 ? -10.630 15.778 7.104 1.00 94.69 98 LEU A N 1
ATOM 729 C CA . LEU A 1 98 ? -10.673 15.687 5.637 1.00 94.69 98 LEU A CA 1
ATOM 730 C C . LEU A 1 98 ? -9.274 15.627 5.008 1.00 94.69 98 LEU A C 1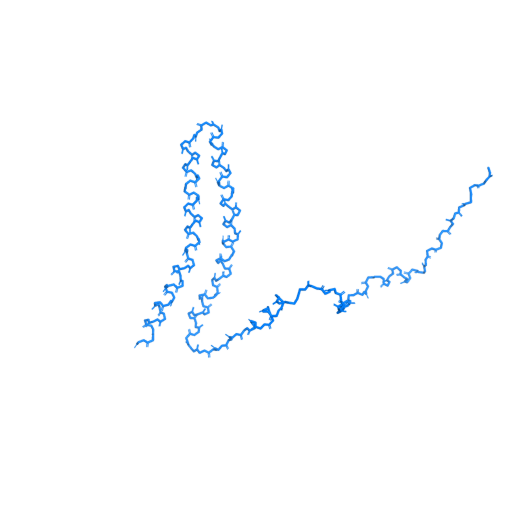
ATOM 732 O O . LEU A 1 98 ? -9.069 14.914 4.028 1.00 94.69 98 LEU A O 1
ATOM 736 N N . HIS A 1 99 ? -8.299 16.342 5.576 1.00 96.25 99 HIS A N 1
ATOM 737 C CA . HIS A 1 99 ? -6.910 16.267 5.131 1.00 96.25 99 HIS A CA 1
ATOM 738 C C . HIS A 1 99 ? -6.342 14.849 5.298 1.00 96.25 99 HIS A C 1
ATOM 740 O O . HIS A 1 99 ? -5.772 14.315 4.349 1.00 96.25 99 HIS A O 1
ATOM 746 N N . ILE A 1 100 ? -6.545 14.223 6.462 1.00 95.25 100 ILE A N 1
ATOM 747 C CA . ILE A 1 100 ? -6.104 12.844 6.731 1.00 95.25 100 ILE A CA 1
ATOM 748 C C . ILE A 1 100 ? -6.741 11.873 5.731 1.00 95.25 100 ILE A C 1
ATOM 750 O O . ILE A 1 100 ? -6.019 11.118 5.086 1.00 95.25 100 ILE A O 1
ATOM 754 N N . ILE A 1 101 ? -8.062 11.943 5.537 1.00 95.62 101 ILE A N 1
ATOM 755 C CA . ILE A 1 101 ? -8.785 11.055 4.609 1.00 95.62 101 ILE A CA 1
ATOM 756 C C . ILE A 1 101 ? -8.253 11.204 3.181 1.00 95.62 101 ILE A C 1
ATOM 758 O O . ILE A 1 101 ? -7.988 10.205 2.512 1.00 95.62 101 ILE A O 1
ATOM 762 N N . LYS A 1 102 ? -8.066 12.442 2.711 1.00 95.31 102 LYS A N 1
ATOM 763 C CA . LYS A 1 102 ? -7.613 12.723 1.344 1.00 95.31 102 LYS A CA 1
ATOM 764 C C . LYS A 1 102 ? -6.227 12.142 1.070 1.00 95.31 102 LYS A C 1
ATOM 766 O O . LYS A 1 102 ? -6.049 11.442 0.078 1.00 95.31 102 LYS A O 1
ATOM 771 N N . TRP A 1 103 ? -5.257 12.414 1.942 1.00 94.94 103 TRP A N 1
ATOM 772 C CA . TRP A 1 103 ? -3.888 11.928 1.750 1.00 94.94 103 T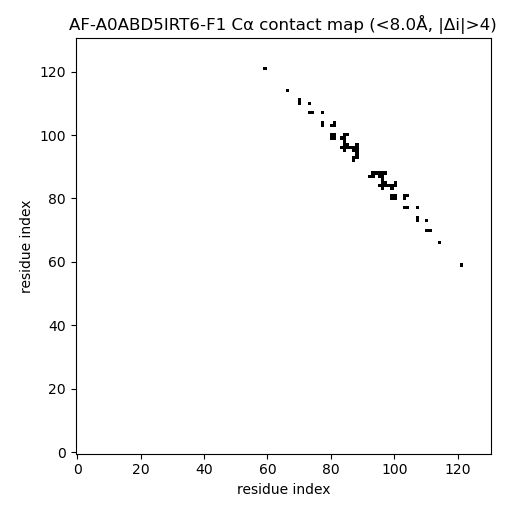RP A CA 1
ATOM 773 C C . TRP A 1 103 ? -3.762 10.422 1.970 1.00 94.94 103 TRP A C 1
ATOM 775 O O . TRP A 1 103 ? -3.031 9.770 1.231 1.00 94.94 103 TRP A O 1
ATOM 785 N N . ALA A 1 104 ? -4.520 9.853 2.911 1.00 93.88 104 ALA A N 1
ATOM 786 C CA . ALA A 1 104 ? -4.584 8.404 3.087 1.00 93.88 104 ALA A CA 1
ATOM 787 C C . ALA A 1 104 ? -5.142 7.709 1.834 1.00 93.88 104 ALA A C 1
ATOM 789 O O . ALA A 1 104 ? -4.573 6.727 1.362 1.00 93.88 104 ALA A O 1
ATOM 790 N N . SER A 1 105 ? -6.208 8.263 1.250 1.00 92.31 105 SER A N 1
ATOM 791 C CA . SER A 1 105 ? -6.820 7.722 0.031 1.00 92.31 105 SER A CA 1
ATOM 792 C C . SER A 1 105 ? -5.874 7.820 -1.168 1.00 92.31 105 SER A C 1
ATOM 794 O O . SER A 1 105 ? -5.700 6.841 -1.888 1.00 92.31 105 SER A O 1
ATOM 796 N N . ILE A 1 106 ? -5.206 8.967 -1.357 1.00 94.56 106 ILE A N 1
ATOM 797 C CA . ILE A 1 106 ? -4.226 9.141 -2.443 1.00 94.56 106 ILE A CA 1
ATOM 798 C C . ILE A 1 106 ? -3.067 8.143 -2.317 1.00 94.56 106 ILE A C 1
ATOM 800 O O . ILE A 1 106 ? -2.622 7.590 -3.320 1.00 94.56 106 ILE A O 1
ATOM 804 N N . GLY A 1 107 ? -2.610 7.877 -1.089 1.00 92.00 107 GLY A N 1
ATOM 805 C CA . GLY A 1 107 ? -1.541 6.919 -0.818 1.00 92.00 107 GLY A CA 1
ATOM 806 C C . GLY A 1 107 ? -1.944 5.485 -1.153 1.00 92.00 107 GLY A C 1
ATOM 807 O O . GLY A 1 107 ? -1.179 4.776 -1.803 1.00 92.00 107 GLY A O 1
ATOM 808 N N . TYR A 1 108 ? -3.163 5.076 -0.782 1.00 93.06 108 TYR A N 1
ATOM 809 C CA . TYR A 1 108 ? -3.687 3.751 -1.129 1.00 93.06 108 TYR A CA 1
ATOM 810 C C . TYR A 1 108 ? -3.783 3.564 -2.646 1.00 93.06 108 TYR A C 1
ATOM 812 O O . TYR A 1 108 ? -3.293 2.571 -3.176 1.00 93.06 108 TYR A O 1
ATOM 820 N N . ILE A 1 109 ? -4.331 4.552 -3.361 1.00 92.25 109 ILE A N 1
ATOM 821 C CA . ILE A 1 109 ? -4.390 4.527 -4.827 1.00 92.25 109 ILE A CA 1
ATOM 822 C C . ILE A 1 109 ? -2.978 4.444 -5.433 1.00 92.25 109 ILE A C 1
ATOM 824 O O . ILE A 1 109 ? -2.749 3.652 -6.344 1.00 92.25 109 ILE A O 1
ATOM 828 N N . GLY A 1 110 ? -2.017 5.215 -4.916 1.00 91.56 110 GLY A N 1
ATOM 829 C CA . GLY A 1 110 ? -0.628 5.172 -5.380 1.00 91.56 110 GLY A CA 1
ATOM 830 C C . GLY A 1 110 ? 0.001 3.781 -5.250 1.00 91.56 110 GLY A C 1
ATOM 831 O O . GLY A 1 110 ? 0.664 3.319 -6.176 1.00 91.56 110 GLY A O 1
ATOM 832 N N . MET A 1 111 ? -0.270 3.074 -4.149 1.00 89.56 111 MET A N 1
ATOM 833 C CA . MET A 1 111 ? 0.210 1.700 -3.957 1.00 89.56 111 MET A CA 1
ATOM 834 C C . MET A 1 111 ? -0.409 0.702 -4.941 1.00 89.56 111 MET A C 1
ATOM 836 O O . MET A 1 111 ? 0.266 -0.241 -5.344 1.00 89.56 111 MET A O 1
ATOM 840 N N . GLN A 1 112 ? -1.646 0.929 -5.390 1.00 89.81 112 GLN A N 1
ATOM 841 C CA . GLN A 1 112 ? -2.272 0.099 -6.426 1.00 89.81 112 GLN A CA 1
ATOM 842 C C . GLN A 1 112 ? -1.654 0.326 -7.813 1.00 89.81 112 GLN A C 1
ATOM 844 O O . GLN A 1 112 ? -1.646 -0.588 -8.634 1.00 89.81 112 GLN A O 1
ATOM 849 N N . PHE A 1 113 ? -1.106 1.516 -8.076 1.00 90.25 113 PHE A N 1
ATOM 850 C C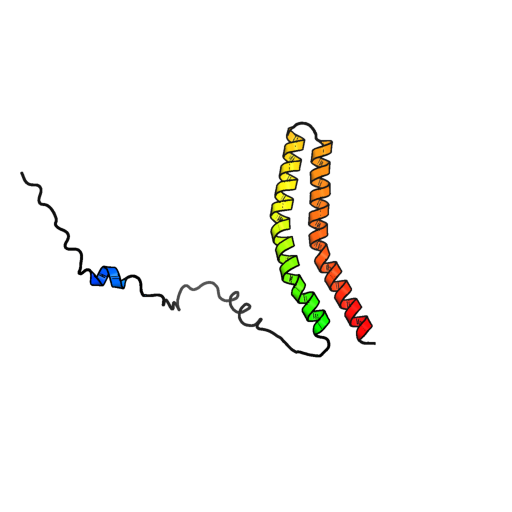A . PHE A 1 113 ? -0.443 1.836 -9.344 1.00 90.25 113 PHE A CA 1
ATOM 851 C C . PHE A 1 113 ? 1.042 1.453 -9.390 1.00 90.25 113 PHE A C 1
ATOM 853 O O . PHE A 1 113 ? 1.588 1.282 -10.480 1.00 90.25 113 PHE A O 1
ATOM 860 N N . ALA A 1 114 ? 1.701 1.279 -8.242 1.00 88.06 114 ALA A N 1
ATOM 861 C CA . ALA A 1 114 ? 3.119 0.921 -8.185 1.00 88.06 114 ALA A CA 1
ATOM 862 C C . ALA A 1 114 ? 3.491 -0.359 -8.979 1.00 88.06 114 ALA A C 1
ATOM 864 O O . ALA A 1 114 ? 4.472 -0.308 -9.725 1.00 88.06 114 ALA A O 1
ATOM 865 N N . PRO A 1 115 ? 2.719 -1.467 -8.928 1.00 87.25 115 PRO A N 1
ATOM 866 C CA . PRO A 1 115 ? 3.024 -2.670 -9.708 1.00 87.25 115 PRO A CA 1
ATOM 867 C C . PRO A 1 115 ? 2.937 -2.433 -11.220 1.00 87.25 115 PRO A C 1
ATOM 869 O O . PRO A 1 115 ? 3.777 -2.922 -11.970 1.00 87.25 115 PRO A O 1
ATOM 872 N N . ALA A 1 116 ? 1.960 -1.637 -11.668 1.00 87.50 116 ALA A N 1
ATOM 873 C CA . ALA A 1 116 ? 1.777 -1.318 -13.083 1.00 87.50 116 ALA A CA 1
ATOM 874 C C . ALA A 1 116 ? 2.936 -0.477 -13.638 1.00 87.50 116 ALA A C 1
ATOM 876 O O . ALA A 1 116 ? 3.371 -0.661 -14.771 1.00 87.50 116 ALA A O 1
ATOM 877 N N . ILE A 1 117 ? 3.478 0.435 -12.829 1.00 87.56 117 ILE A N 1
ATOM 878 C CA . ILE A 1 117 ? 4.676 1.192 -13.204 1.00 87.56 117 ILE A CA 1
ATOM 879 C C . ILE A 1 117 ? 5.873 0.237 -13.315 1.00 87.56 117 ILE A C 1
ATOM 881 O O . ILE A 1 117 ? 6.628 0.299 -14.284 1.00 87.56 117 ILE A O 1
ATOM 885 N N . MET A 1 118 ? 6.021 -0.695 -12.370 1.00 83.00 118 MET A N 1
ATOM 886 C CA . MET A 1 118 ? 7.133 -1.647 -12.359 1.00 83.00 118 MET A CA 1
ATOM 887 C C . MET A 1 118 ? 7.113 -2.616 -13.549 1.00 83.00 118 MET A C 1
ATOM 889 O O . MET A 1 118 ? 8.174 -2.902 -14.106 1.00 83.00 118 MET A O 1
ATOM 893 N N . SER A 1 119 ? 5.933 -3.064 -13.992 1.00 83.12 119 SER A N 1
ATOM 894 C CA . SER A 1 119 ? 5.809 -3.914 -15.183 1.00 83.12 119 SER A CA 1
ATOM 895 C C . SER A 1 119 ? 6.231 -3.178 -16.457 1.00 83.12 119 SER A C 1
ATOM 897 O O . SER A 1 119 ? 6.973 -3.730 -17.265 1.00 83.12 119 SER A O 1
ATOM 899 N N . ILE A 1 120 ? 5.857 -1.902 -16.600 1.00 85.50 120 ILE A N 1
ATOM 900 C CA . ILE A 1 120 ? 6.265 -1.072 -17.745 1.00 85.50 120 ILE A CA 1
ATOM 901 C C . ILE A 1 120 ? 7.786 -0.865 -17.755 1.00 85.50 120 ILE A C 1
ATOM 903 O O . ILE A 1 120 ? 8.433 -0.995 -18.795 1.00 85.50 120 ILE A O 1
ATOM 907 N N . LEU A 1 121 ? 8.388 -0.575 -16.597 1.00 82.81 121 LEU A N 1
ATOM 908 C CA . LEU A 1 121 ? 9.844 -0.440 -16.487 1.00 82.81 121 LEU A CA 1
ATOM 909 C C . LEU A 1 121 ? 10.575 -1.744 -16.842 1.00 82.81 121 LEU A C 1
ATOM 911 O O . LEU A 1 121 ? 11.605 -1.700 -17.518 1.00 82.81 121 LEU A O 1
ATOM 915 N N . ALA A 1 122 ? 10.041 -2.895 -16.428 1.00 81.50 122 ALA A N 1
ATOM 916 C CA . ALA A 1 122 ? 10.589 -4.200 -16.785 1.00 81.50 12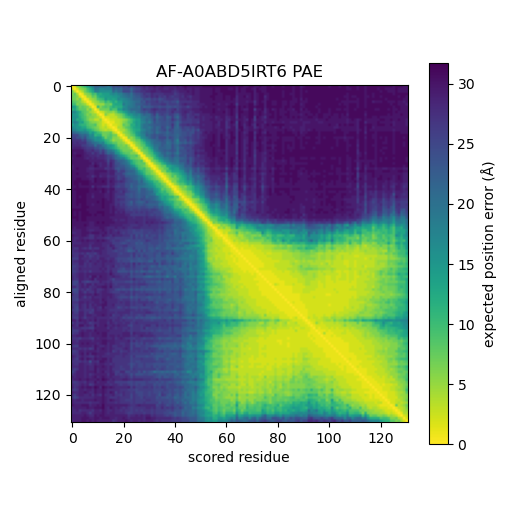2 ALA A CA 1
ATOM 917 C C . ALA A 1 122 ? 10.532 -4.460 -18.299 1.00 81.50 122 ALA A C 1
ATOM 919 O O . ALA A 1 122 ? 11.516 -4.916 -18.885 1.00 81.50 122 ALA A O 1
ATOM 920 N N . GLU A 1 123 ? 9.414 -4.135 -18.949 1.00 82.62 123 GLU A N 1
ATOM 921 C CA . GLU A 1 123 ? 9.244 -4.288 -20.398 1.00 82.62 123 GLU A CA 1
ATOM 922 C C . GLU A 1 123 ? 10.234 -3.427 -21.192 1.00 82.62 123 GLU A C 1
ATOM 924 O O . GLU A 1 123 ? 10.903 -3.927 -22.099 1.00 82.62 123 GLU A O 1
ATOM 929 N N . ILE A 1 124 ? 10.398 -2.157 -20.811 1.00 83.81 124 ILE A N 1
ATOM 930 C CA . ILE A 1 124 ? 11.356 -1.246 -21.455 1.00 83.81 124 ILE A CA 1
ATOM 931 C C . ILE A 1 124 ? 12.798 -1.725 -21.234 1.00 83.81 124 ILE A C 1
ATOM 933 O O . ILE A 1 124 ? 13.605 -1.720 -22.165 1.00 83.81 124 ILE A O 1
ATOM 937 N N . GLY A 1 125 ? 13.127 -2.180 -20.021 1.00 79.00 125 GLY A N 1
ATOM 938 C CA . GLY A 1 125 ? 14.446 -2.727 -19.700 1.00 79.00 125 GLY A CA 1
ATOM 939 C C . GLY A 1 125 ? 14.802 -3.947 -20.555 1.00 79.00 125 GLY A C 1
ATOM 940 O O . GLY A 1 125 ? 15.917 -4.035 -21.070 1.00 79.00 125 GLY A O 1
ATOM 941 N N . ARG A 1 126 ? 13.842 -4.853 -20.783 1.00 74.56 126 ARG A N 1
ATOM 942 C CA . ARG A 1 126 ? 14.020 -6.002 -21.687 1.00 74.56 126 ARG A CA 1
ATOM 943 C C . ARG A 1 126 ? 14.189 -5.566 -23.148 1.00 74.56 126 ARG A C 1
ATOM 945 O O . ARG A 1 126 ? 15.067 -6.092 -23.829 1.00 74.56 126 ARG A O 1
ATOM 952 N N . ALA A 1 127 ? 13.409 -4.588 -23.613 1.00 78.88 127 ALA A N 1
ATOM 953 C CA . ALA A 1 127 ? 13.491 -4.070 -24.982 1.00 78.88 127 ALA A CA 1
ATOM 954 C C . ALA A 1 127 ? 14.846 -3.405 -25.298 1.00 78.88 127 ALA A C 1
ATOM 956 O O . ALA A 1 127 ? 15.322 -3.479 -26.429 1.00 78.88 127 ALA A O 1
ATOM 957 N N . MET A 1 128 ? 15.486 -2.788 -24.300 1.00 75.06 128 MET A N 1
ATOM 958 C CA . MET A 1 128 ? 16.811 -2.169 -24.432 1.00 75.06 128 MET A CA 1
ATOM 959 C C . MET A 1 128 ? 17.960 -3.187 -24.492 1.00 75.06 128 MET A C 1
ATOM 961 O O . MET A 1 128 ? 18.968 -2.910 -25.131 1.00 75.06 128 MET A O 1
ATOM 965 N N . ILE A 1 129 ? 17.830 -4.345 -23.835 1.00 69.50 129 ILE A N 1
ATOM 966 C CA . ILE A 1 129 ? 18.883 -5.378 -23.764 1.00 69.50 129 ILE A CA 1
ATOM 967 C C . ILE A 1 129 ? 18.919 -6.268 -25.021 1.00 69.50 129 ILE A C 1
ATOM 969 O O . ILE A 1 129 ? 19.955 -6.849 -25.328 1.00 69.50 129 ILE A O 1
ATOM 973 N N . GLN A 1 130 ? 17.807 -6.396 -25.752 1.00 56.06 130 GLN A N 1
ATOM 974 C CA . GLN A 1 130 ? 17.724 -7.224 -26.967 1.00 56.06 130 GLN A CA 1
ATOM 975 C C . GLN A 1 130 ? 18.267 -6.562 -28.251 1.00 56.06 130 GLN A C 1
ATOM 977 O O . GLN A 1 130 ? 18.193 -7.180 -29.314 1.00 56.06 130 GLN A O 1
ATOM 982 N N . LYS A 1 131 ? 18.802 -5.339 -28.179 1.00 45.00 131 LYS A N 1
ATOM 983 C CA . LYS A 1 131 ? 19.424 -4.628 -29.306 1.00 45.00 131 LYS A CA 1
ATOM 984 C C . LYS A 1 131 ? 20.942 -4.614 -29.167 1.00 45.00 131 LYS A C 1
ATOM 986 O O . LYS A 1 131 ? 21.607 -4.747 -30.217 1.00 45.00 131 LYS A O 1
#

Nearest PDB structures (foldseek):
  8rz0-assembly3_E  TM=5.441E-01  e=3.424E+00  synthetic construct
  6zw4-assembly1_H  TM=4.159E-01  e=2.188E+00  Nostoc punctiforme
  6zw4-assembly1_T  TM=4.159E-01  e=2.188E+00  Nostoc punctiforme
  8rz0-assembly1_A  TM=3.676E-01  e=5.713E+00  synthetic construct

Solvent-accessible surface area (backbone atoms only — not comparable to full-atom values): 8389 Å² total; per-residue (Å²): 141,80,90,77,82,82,80,77,82,74,73,62,72,67,62,75,66,54,72,84,72,78,94,80,81,88,84,85,88,88,79,97,84,83,90,76,82,75,69,70,77,78,73,73,76,78,89,80,80,88,50,99,75,46,64,65,54,51,53,57,60,64,45,48,67,54,52,52,51,53,54,64,49,44,55,60,52,44,51,54,40,42,53,51,12,52,54,36,33,73,76,67,43,47,71,60,10,53,50,44,33,52,54,44,50,53,51,53,53,49,62,68,46,50,63,61,53,51,53,53,52,50,52,51,53,53,62,63,71,78,110